Protein AF-0000000066484684 (afdb_homodimer)

Foldseek 3Di:
DPPPPPPPPPPPPPPPDDDPVRVVVVVVVVVLQVVLVVVVVQCVDPVRVVVVCVVPVVVSVVVNCSSPDDD/DPPPPPPPPPPPPPPPDDDPVRVVVVVVVVVLQVVLVVVVVQCVDPVRVVVVCVVPVVVSVVVNCSSPDDD

Solvent-accessible surface area (backbone atoms only — not comparable to full-atom values): 8465 Å² total; per-residue (Å²): 130,86,81,77,73,79,76,77,70,72,71,70,69,71,72,73,75,70,50,73,65,53,49,51,42,50,51,51,52,51,51,50,50,50,46,30,55,51,52,52,60,46,50,68,38,62,70,30,38,49,42,38,36,70,74,38,49,67,60,42,52,51,48,55,50,64,52,65,50,81,130,131,86,80,76,72,76,73,75,70,71,72,70,68,70,72,75,73,71,50,73,65,54,48,50,42,50,52,51,52,51,51,51,49,50,47,30,55,50,51,52,60,45,49,70,38,61,71,32,38,49,42,39,37,70,73,37,47,66,59,42,53,50,47,54,49,63,51,66,48,83,131

pLDDT: mean 85.4, std 19.27, range [39.69, 98.75]

Secondary structure (DSSP, 8-state):
-------------------HHHHHHHHHHHHHHHHHHHHHHHHTSHHHHHHHHHH-HHHHHHHHHHHHS--/-------------------HHHHHHHHHHHHHHHHHHHHHHHHTSHHHHHHHHHH-HHHHHHHHHHHHS--

Sequence (142 aa):
MPDVSKLNVSTRNPKPEKTPEQREINILKSRLNRIKELLLSFTKNEAVSSNMKIVNYENYEELMQLVNRTNMPDVSKLNVSTRNPKPEKTPEQREINILKSRLNRIKELLLSFTKNEAVSSNMKIVNYENYEELMQLVNRTN

Organism: Caenorhabditis elegans (NCBI:txid6239)

Structure (mmCIF, N/CA/C/O backbone):
data_AF-0000000066484684-model_v1
#
loop_
_entity.id
_entity.type
_entity.pdbx_description
1 polymer 'GTP pyrophosphokinase'
#
loop_
_atom_site.group_PDB
_atom_site.id
_atom_site.type_symbol
_atom_site.label_atom_id
_atom_site.label_alt_id
_atom_site.label_comp_id
_atom_site.label_asym_id
_atom_site.label_entity_id
_atom_site.label_seq_id
_atom_site.pdbx_PDB_ins_code
_atom_site.Cartn_x
_atom_site.Cartn_y
_atom_site.Cartn_z
_atom_site.occupancy
_atom_site.B_iso_or_equiv
_atom_site.auth_seq_id
_atom_site.auth_comp_id
_atom_site.auth_asym_id
_atom_site.auth_atom_id
_atom_site.pdbx_PDB_model_num
ATOM 1 N N . MET A 1 1 ? 40.156 37 40.312 1 39.75 1 MET A N 1
ATOM 2 C CA . MET A 1 1 ? 38.844 37.188 39.719 1 39.75 1 MET A CA 1
ATOM 3 C C . MET A 1 1 ? 38.469 35.969 38.875 1 39.75 1 MET A C 1
ATOM 5 O O . MET A 1 1 ? 39.188 35.594 37.969 1 39.75 1 MET A O 1
ATOM 9 N N . PRO A 1 2 ? 37.75 34.875 39.438 1 49.44 2 PRO A N 1
ATOM 10 C CA . PRO A 1 2 ? 37.406 33.625 38.719 1 49.44 2 PRO A CA 1
ATOM 11 C C . PRO A 1 2 ? 36.656 33.875 37.438 1 49.44 2 PRO A C 1
ATOM 13 O O . PRO A 1 2 ? 35.969 34.906 37.312 1 49.44 2 PRO A O 1
ATOM 16 N N . ASP A 1 3 ? 37.188 33.562 36.219 1 50.34 3 ASP A N 1
ATOM 17 C CA . ASP A 1 3 ? 36.594 33.594 34.875 1 50.34 3 ASP A CA 1
ATOM 18 C C . ASP A 1 3 ? 35.281 32.844 34.812 1 50.34 3 ASP A C 1
ATOM 20 O O . ASP A 1 3 ? 35.25 31.625 35.031 1 50.34 3 ASP A O 1
ATOM 24 N N . VAL A 1 4 ? 34.125 33.344 35.344 1 53.59 4 VAL A N 1
ATOM 25 C CA . VAL A 1 4 ? 32.812 32.75 35.125 1 53.59 4 VAL A CA 1
ATOM 26 C C . VAL A 1 4 ? 32.531 32.531 33.656 1 53.59 4 VAL A C 1
ATOM 28 O O . VAL A 1 4 ? 32.312 33.469 32.906 1 53.59 4 VAL A O 1
ATOM 31 N N . SER A 1 5 ? 33.281 31.688 32.969 1 51.03 5 SER A N 1
ATOM 32 C CA . SER A 1 5 ? 32.938 31.328 31.594 1 51.03 5 SER A CA 1
ATOM 33 C C . SER A 1 5 ? 31.422 31.047 31.484 1 51.03 5 SER A C 1
ATOM 35 O O . SER A 1 5 ? 30.859 30.375 32.344 1 51.03 5 SER A O 1
ATOM 37 N N . LYS A 1 6 ? 30.609 32 30.938 1 50.94 6 LYS A N 1
ATOM 38 C CA . LYS A 1 6 ? 29.219 31.906 30.453 1 50.94 6 LYS A CA 1
ATOM 39 C C . LYS A 1 6 ? 28.938 30.562 29.828 1 50.94 6 LYS A C 1
ATOM 41 O O . LYS A 1 6 ? 29.594 30.188 28.844 1 50.94 6 LYS A O 1
ATOM 46 N N . LEU A 1 7 ? 28.594 29.516 30.578 1 50.66 7 LEU A N 1
ATOM 47 C CA . LEU A 1 7 ? 28 28.312 30 1 50.66 7 LEU A CA 1
ATOM 48 C C . LEU A 1 7 ? 26.922 28.672 29 1 50.66 7 LEU A C 1
ATOM 50 O O . LEU A 1 7 ? 25.891 29.266 29.359 1 50.66 7 LEU A O 1
ATOM 54 N N . ASN A 1 8 ? 27.234 29.031 27.734 1 47.25 8 ASN A N 1
ATOM 55 C CA . ASN A 1 8 ? 26.266 29.094 26.641 1 47.25 8 ASN A CA 1
ATOM 56 C C . ASN A 1 8 ? 25.25 27.953 26.734 1 47.25 8 ASN A C 1
ATOM 58 O O . ASN A 1 8 ? 25.609 26.797 26.547 1 47.25 8 ASN A O 1
ATOM 62 N N . VAL A 1 9 ? 24.344 28 27.703 1 49.03 9 VAL A N 1
ATOM 63 C CA . VAL A 1 9 ? 23.219 27.062 27.656 1 49.03 9 VAL A CA 1
ATOM 64 C C . VAL A 1 9 ? 22.625 27.031 26.25 1 49.03 9 VAL A C 1
ATOM 66 O O . VAL A 1 9 ? 22.141 28.047 25.75 1 49.03 9 VAL A O 1
ATOM 69 N N . SER A 1 10 ? 23.234 26.344 25.328 1 49.72 10 SER A N 1
ATOM 70 C CA . SER A 1 10 ? 22.531 26 24.094 1 49.72 10 SER A CA 1
ATOM 71 C C . SER A 1 10 ? 21.047 25.719 24.375 1 49.72 10 SER A C 1
ATOM 73 O O . SER A 1 10 ? 20.703 24.781 25.078 1 49.72 10 SER A O 1
ATOM 75 N N . THR A 1 11 ? 20.312 26.75 24.594 1 51.19 11 THR A N 1
ATOM 76 C CA . THR A 1 11 ? 18.875 26.578 24.578 1 51.19 11 THR A CA 1
ATOM 77 C C . THR A 1 11 ? 18.453 25.641 23.453 1 51.19 11 THR A C 1
ATOM 79 O O . THR A 1 11 ? 18.578 25.984 22.281 1 51.19 11 THR A O 1
ATOM 82 N N . ARG A 1 12 ? 18.812 24.391 23.531 1 53.72 12 ARG A N 1
ATOM 83 C CA . ARG A 1 12 ? 18.219 23.453 22.578 1 53.72 12 ARG A CA 1
ATOM 84 C C . ARG A 1 12 ? 16.766 23.797 22.312 1 53.72 12 ARG A C 1
ATOM 86 O O . ARG A 1 12 ? 15.938 23.812 23.219 1 53.72 12 ARG A O 1
ATOM 93 N N . ASN A 1 13 ? 16.516 24.797 21.531 1 53.91 13 ASN A N 1
ATOM 94 C CA . ASN A 1 13 ? 15.148 24.984 21.062 1 53.91 13 ASN A CA 1
ATOM 95 C C . ASN A 1 13 ? 14.406 23.656 20.938 1 53.91 13 ASN A C 1
ATOM 97 O O . ASN A 1 13 ? 14.891 22.734 20.281 1 53.91 13 ASN A O 1
ATOM 101 N N . PRO A 1 14 ? 13.492 23.297 21.766 1 55.62 14 PRO A N 1
ATOM 102 C CA . PRO A 1 14 ? 12.727 22.062 21.656 1 55.62 14 PRO A CA 1
ATOM 103 C C . PRO A 1 14 ? 12.25 21.797 20.234 1 55.62 14 PRO A C 1
ATOM 105 O O . PRO A 1 14 ? 11.828 22.719 19.531 1 55.62 14 PRO A O 1
ATOM 108 N N . LYS A 1 15 ? 12.992 20.922 19.5 1 58.72 15 LYS A N 1
ATOM 109 C CA . LYS A 1 15 ? 12.422 20.562 18.203 1 58.72 15 LYS A CA 1
ATOM 110 C C . LYS A 1 15 ? 10.898 20.672 18.219 1 58.72 15 LYS A C 1
ATOM 112 O O . LYS A 1 15 ? 10.25 20.172 19.141 1 58.72 15 LYS A O 1
ATOM 117 N N . PRO A 1 16 ? 10.508 21.703 17.609 1 64.12 16 PRO A N 1
ATOM 118 C CA . PRO A 1 16 ? 9.062 21.891 17.656 1 64.12 16 PRO A CA 1
ATOM 119 C C . PRO A 1 16 ? 8.289 20.578 17.578 1 64.12 16 PRO A C 1
ATOM 121 O O . PRO A 1 16 ? 8.656 19.688 16.797 1 64.12 16 PRO A O 1
ATOM 124 N N . GLU A 1 17 ? 7.613 20.281 18.609 1 72.75 17 GLU A N 1
ATOM 125 C CA . GLU A 1 17 ? 6.73 19.125 18.688 1 72.75 17 GLU A CA 1
ATOM 126 C C . GLU A 1 17 ? 5.879 18.969 17.438 1 72.75 17 GLU A C 1
ATOM 128 O O . GLU A 1 17 ? 5.309 19.953 16.953 1 72.75 17 GLU A O 1
ATOM 133 N N . LYS A 1 18 ? 6.137 18.016 16.594 1 80.12 18 LYS A N 1
ATOM 134 C CA . LYS A 1 18 ? 5.316 17.75 15.414 1 80.12 18 LYS A CA 1
ATOM 135 C C . LYS A 1 18 ? 3.834 17.922 15.727 1 80.12 18 LYS A C 1
ATOM 137 O O . LYS A 1 18 ? 3.367 17.484 16.781 1 80.12 18 LYS A O 1
ATOM 142 N N . THR A 1 19 ? 3.283 18.703 14.914 1 88.44 19 THR A N 1
ATOM 143 C CA . THR A 1 19 ? 1.837 18.859 15.031 1 88.44 19 THR A CA 1
ATOM 144 C C . THR A 1 19 ? 1.136 17.516 14.82 1 88.44 19 THR A C 1
ATOM 146 O O . THR A 1 19 ? 1.733 16.578 14.297 1 88.44 19 THR A O 1
ATOM 149 N N . PRO A 1 20 ? -0.047 17.344 15.328 1 91 20 PRO A N 1
ATOM 150 C CA . PRO A 1 20 ? -0.816 16.125 15.086 1 91 20 PRO A CA 1
ATOM 151 C C . PRO A 1 20 ? -0.913 15.766 13.602 1 91 20 PRO A C 1
ATOM 153 O O . PRO A 1 20 ? -0.87 14.586 13.242 1 91 20 PRO A O 1
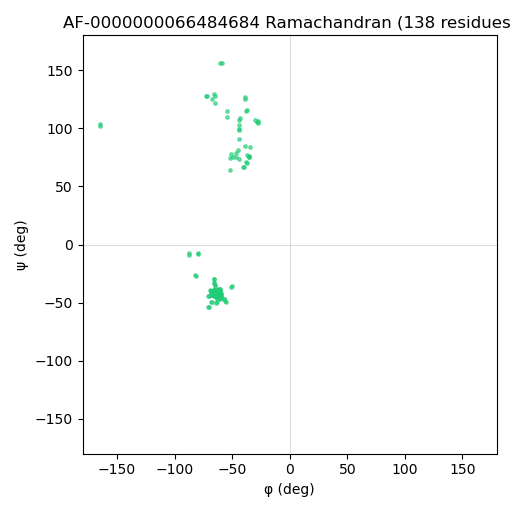ATOM 156 N N . GLU A 1 21 ? -1.011 16.797 12.805 1 92.62 21 GLU A N 1
ATOM 157 C CA . GLU A 1 21 ? -1.09 16.547 11.367 1 92.62 21 GLU A CA 1
ATOM 158 C C . GLU A 1 21 ? 0.223 15.992 10.828 1 92.62 21 GLU A C 1
ATOM 160 O O . GLU A 1 21 ? 0.221 15.094 9.984 1 92.62 21 GLU A O 1
ATOM 165 N N . GLN A 1 22 ? 1.274 16.453 11.258 1 94.12 22 GLN A N 1
ATOM 166 C CA . GLN A 1 22 ? 2.58 15.977 10.828 1 94.12 22 GLN A CA 1
ATOM 167 C C . GLN A 1 22 ? 2.803 14.531 11.266 1 94.12 22 GLN A C 1
ATOM 169 O O . GLN A 1 22 ? 3.381 13.734 10.523 1 94.12 22 GLN A O 1
ATOM 174 N N . ARG A 1 23 ? 2.359 14.258 12.445 1 95.12 23 ARG A N 1
ATOM 175 C CA . ARG A 1 23 ? 2.467 12.883 12.938 1 95.12 23 ARG A CA 1
ATOM 176 C C . ARG A 1 23 ? 1.65 11.93 12.07 1 95.12 23 ARG A C 1
ATOM 178 O O . ARG A 1 23 ? 2.111 10.836 11.734 1 95.12 23 ARG A O 1
ATOM 185 N N . GLU A 1 24 ? 0.486 12.312 11.711 1 95.44 24 GLU A N 1
ATOM 186 C CA . GLU A 1 24 ? -0.369 11.492 10.859 1 95.44 24 GLU A CA 1
ATOM 187 C C . GLU A 1 24 ? 0.276 11.258 9.492 1 95.44 24 GLU A C 1
ATOM 189 O O . GLU A 1 24 ? 0.261 10.141 8.977 1 95.44 24 GLU A O 1
ATOM 194 N N . ILE A 1 25 ? 0.844 12.281 8.953 1 95.88 25 ILE A N 1
ATOM 195 C CA . ILE A 1 25 ? 1.52 12.164 7.66 1 95.88 25 ILE A CA 1
ATOM 196 C C . ILE A 1 25 ? 2.656 11.156 7.762 1 95.88 25 ILE A C 1
ATOM 198 O O . ILE A 1 25 ? 2.814 10.297 6.887 1 95.88 25 ILE A O 1
ATOM 202 N N . ASN A 1 26 ? 3.369 11.266 8.852 1 95.62 26 ASN A N 1
ATOM 203 C CA . ASN A 1 26 ? 4.496 10.359 9.031 1 95.62 26 A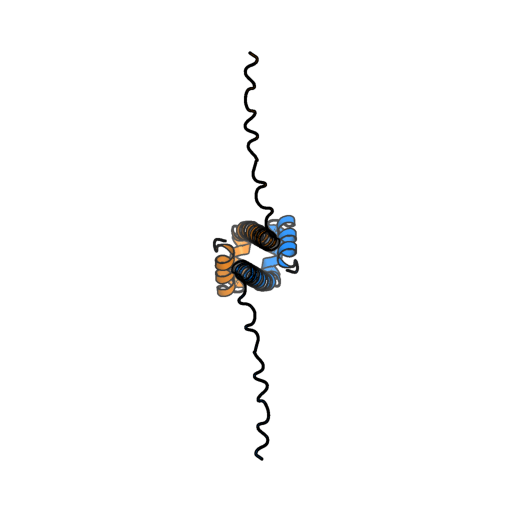SN A CA 1
ATOM 204 C C . ASN A 1 26 ? 4.031 8.906 9.148 1 95.62 26 ASN A C 1
ATOM 206 O O . ASN A 1 26 ? 4.676 8 8.609 1 95.62 26 ASN A O 1
ATOM 210 N N . ILE A 1 27 ? 2.975 8.625 9.805 1 96.19 27 ILE A N 1
ATOM 211 C CA . ILE A 1 27 ? 2.438 7.277 9.969 1 96.19 27 ILE A CA 1
ATOM 212 C C . ILE A 1 27 ? 1.98 6.742 8.609 1 96.19 27 ILE A C 1
ATOM 214 O O . ILE A 1 27 ? 2.279 5.598 8.258 1 96.19 27 ILE A O 1
ATOM 218 N N . LEU A 1 28 ? 1.323 7.562 7.887 1 96.12 28 LEU A N 1
ATOM 219 C CA . LEU A 1 28 ? 0.832 7.156 6.574 1 96.12 28 LEU A CA 1
ATOM 220 C C . LEU A 1 28 ? 1.99 6.859 5.629 1 96.12 28 LEU A C 1
ATOM 222 O O . LEU A 1 28 ? 1.962 5.867 4.898 1 96.12 28 LEU A O 1
ATOM 226 N N . LYS A 1 29 ? 2.979 7.734 5.648 1 96.56 29 LYS A N 1
ATOM 227 C CA . LYS A 1 29 ? 4.148 7.531 4.797 1 96.56 29 LYS A CA 1
ATOM 228 C C . LYS A 1 29 ? 4.895 6.258 5.188 1 96.56 29 LYS A C 1
ATOM 230 O O . LYS A 1 29 ? 5.359 5.516 4.324 1 96.56 29 LYS A O 1
ATOM 235 N N . SER A 1 30 ? 5.012 6.027 6.48 1 96.69 30 SER A N 1
ATOM 236 C CA . SER A 1 30 ? 5.668 4.812 6.957 1 96.69 30 SER A CA 1
ATOM 237 C C . SER A 1 30 ? 4.91 3.564 6.523 1 96.69 30 SER A C 1
ATOM 239 O O . SER A 1 30 ? 5.516 2.578 6.102 1 96.69 30 SER A O 1
ATOM 241 N N . ARG A 1 31 ? 3.635 3.609 6.594 1 97.31 31 ARG A N 1
ATOM 242 C CA . ARG A 1 31 ? 2.797 2.488 6.176 1 97.31 31 ARG A CA 1
ATOM 243 C C . ARG A 1 31 ? 2.928 2.234 4.676 1 97.31 31 ARG A C 1
ATOM 245 O O . ARG A 1 31 ? 3.086 1.091 4.246 1 97.31 31 ARG A O 1
ATOM 252 N N . LEU A 1 32 ? 2.906 3.291 3.938 1 97.12 32 LEU A N 1
ATOM 253 C CA . LEU A 1 32 ? 3.066 3.174 2.492 1 97.12 32 LEU A CA 1
ATOM 254 C C . LEU A 1 32 ? 4.43 2.586 2.141 1 97.12 32 LEU A C 1
ATOM 256 O O . LEU A 1 32 ? 4.535 1.749 1.242 1 97.12 32 LEU A O 1
ATOM 260 N N . ASN A 1 33 ? 5.375 3.039 2.893 1 97.44 33 ASN A N 1
ATOM 261 C CA . ASN A 1 33 ? 6.719 2.529 2.645 1 97.44 33 ASN A CA 1
ATOM 262 C C . ASN A 1 33 ? 6.82 1.039 2.957 1 97.44 33 ASN A C 1
ATOM 264 O O . ASN A 1 33 ? 7.465 0.289 2.223 1 97.44 33 ASN A O 1
ATOM 268 N N . ARG A 1 34 ? 6.207 0.643 3.977 1 97.56 34 ARG A N 1
ATOM 269 C CA . ARG A 1 34 ? 6.246 -0.767 4.352 1 97.56 34 ARG A CA 1
ATOM 270 C C . ARG A 1 34 ? 5.48 -1.622 3.348 1 97.56 34 ARG A C 1
ATOM 272 O O . ARG A 1 34 ? 5.938 -2.703 2.971 1 97.56 34 ARG A O 1
ATOM 279 N N . ILE A 1 35 ? 4.426 -1.169 2.91 1 97.88 35 ILE A N 1
ATOM 280 C CA . ILE A 1 35 ? 3.652 -1.858 1.883 1 97.88 35 ILE A CA 1
ATOM 281 C C . ILE A 1 35 ? 4.492 -2.002 0.615 1 97.88 35 ILE A C 1
ATOM 283 O O . ILE A 1 35 ? 4.523 -3.07 0.002 1 97.88 35 ILE A O 1
ATOM 287 N N . LYS A 1 36 ? 5.102 -0.903 0.278 1 97.88 36 LYS A N 1
ATOM 288 C CA . LYS A 1 36 ? 5.98 -0.926 -0.887 1 97.88 36 LYS A CA 1
ATOM 289 C C . LYS A 1 36 ? 7.043 -2.012 -0.751 1 97.88 36 LYS A C 1
ATOM 291 O O . LYS A 1 36 ? 7.246 -2.811 -1.669 1 97.88 36 LYS A O 1
ATOM 296 N N . GLU A 1 37 ? 7.711 -2.066 0.34 1 97.88 37 GLU A N 1
ATOM 297 C CA . GLU A 1 37 ? 8.789 -3.027 0.569 1 97.88 37 GLU A CA 1
ATOM 298 C C . GLU A 1 37 ? 8.273 -4.461 0.463 1 97.88 37 GLU A C 1
ATOM 300 O O . GLU A 1 37 ? 8.898 -5.301 -0.19 1 97.88 37 GLU A O 1
ATOM 305 N N . LEU A 1 38 ? 7.188 -4.719 1.033 1 98.31 38 LEU A N 1
ATOM 306 C CA . LEU A 1 38 ? 6.621 -6.062 1.026 1 98.31 38 LEU A CA 1
ATOM 307 C C . LEU A 1 38 ? 6.176 -6.457 -0.377 1 98.31 38 LEU A C 1
ATOM 309 O O . LEU A 1 38 ? 6.508 -7.543 -0.8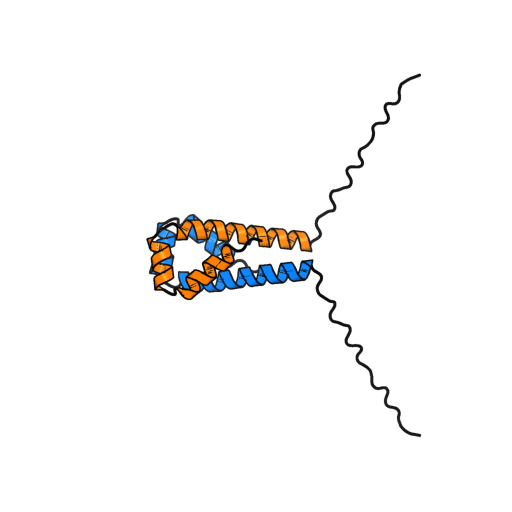57 1 98.31 38 LEU A O 1
ATOM 313 N N . LEU A 1 39 ? 5.43 -5.59 -1.016 1 98.25 39 LEU A N 1
ATOM 314 C CA . LEU A 1 39 ? 4.922 -5.883 -2.352 1 98.25 39 LEU A CA 1
ATOM 315 C C . LEU A 1 39 ? 6.07 -6.125 -3.328 1 98.25 39 LEU A C 1
ATOM 317 O O . LEU A 1 39 ? 6.008 -7.039 -4.148 1 98.25 39 LEU A O 1
ATOM 321 N N . LEU A 1 40 ? 7.074 -5.297 -3.213 1 97.69 40 LEU A N 1
ATOM 322 C CA . LEU A 1 40 ? 8.234 -5.477 -4.082 1 97.69 40 LEU A CA 1
ATOM 323 C C . LEU A 1 40 ? 8.914 -6.816 -3.814 1 97.69 40 LEU A C 1
ATOM 325 O O . LEU A 1 40 ? 9.383 -7.477 -4.746 1 97.69 40 LEU A O 1
ATOM 329 N N . SER A 1 41 ? 8.992 -7.199 -2.602 1 98.12 41 SER A N 1
ATOM 330 C CA . SER A 1 41 ? 9.57 -8.5 -2.266 1 98.12 41 SER A CA 1
ATOM 331 C C . SER A 1 41 ? 8.773 -9.633 -2.891 1 98.12 41 SER A C 1
ATOM 333 O O . SER A 1 41 ? 9.344 -10.609 -3.373 1 98.12 41 SER A O 1
ATOM 335 N N . PHE A 1 42 ? 7.477 -9.508 -2.906 1 98.62 42 PHE A N 1
ATOM 336 C CA . PHE A 1 42 ? 6.625 -10.539 -3.49 1 98.62 42 PHE A CA 1
ATOM 337 C C . PHE A 1 42 ? 6.762 -10.562 -5.008 1 98.62 42 PHE A C 1
ATOM 339 O O . PHE A 1 42 ? 6.859 -11.633 -5.613 1 98.62 42 PHE A O 1
ATOM 346 N N . THR A 1 43 ? 6.762 -9.43 -5.582 1 98.12 43 THR A N 1
ATOM 347 C CA . THR A 1 43 ? 6.664 -9.352 -7.035 1 98.12 43 THR A CA 1
ATOM 348 C C . THR A 1 43 ? 8.016 -9.633 -7.684 1 98.12 43 THR A C 1
ATOM 350 O O . THR A 1 43 ? 8.109 -9.773 -8.898 1 98.12 43 THR A O 1
ATOM 353 N N . LYS A 1 44 ? 9.086 -9.742 -6.887 1 97.88 44 LYS A N 1
ATOM 354 C CA . LYS A 1 44 ? 10.367 -10.258 -7.359 1 97.88 44 LYS A CA 1
ATOM 355 C C . LYS A 1 44 ? 10.258 -11.727 -7.746 1 97.88 44 LYS A C 1
ATOM 357 O O . LYS A 1 44 ? 11.047 -12.227 -8.547 1 97.88 44 LYS A O 1
ATOM 362 N N . ASN A 1 45 ? 9.352 -12.391 -7.059 1 97.94 45 ASN A N 1
ATOM 363 C CA . ASN A 1 45 ? 9.062 -13.773 -7.422 1 97.94 45 ASN A CA 1
ATOM 364 C C . ASN A 1 45 ? 8.266 -13.852 -8.727 1 97.94 45 ASN A C 1
ATOM 366 O O . ASN A 1 45 ? 7.18 -13.273 -8.828 1 97.94 45 ASN A O 1
ATOM 370 N N . GLU A 1 46 ? 8.727 -14.625 -9.648 1 97.19 46 GLU A N 1
ATOM 371 C CA . GLU A 1 46 ? 8.164 -14.664 -10.992 1 97.19 46 GLU A CA 1
ATOM 372 C C . GLU A 1 46 ? 6.758 -15.258 -10.984 1 97.19 46 GLU A C 1
ATOM 374 O O . GLU A 1 46 ? 5.887 -14.812 -11.734 1 97.19 46 GLU A O 1
ATOM 379 N N . ALA A 1 47 ? 6.582 -16.297 -10.195 1 97.75 47 ALA A N 1
ATOM 380 C CA . ALA A 1 47 ? 5.266 -16.906 -10.133 1 97.75 47 ALA A CA 1
ATOM 381 C C . ALA A 1 47 ? 4.211 -15.914 -9.648 1 97.75 47 ALA A C 1
ATOM 383 O O . ALA A 1 47 ? 3.117 -15.844 -10.211 1 97.75 47 ALA A O 1
ATOM 384 N N . VAL A 1 48 ? 4.559 -15.078 -8.703 1 98.56 48 VAL A N 1
ATOM 385 C CA . VAL A 1 48 ? 3.637 -14.094 -8.148 1 98.56 48 VAL A CA 1
ATOM 386 C C . VAL A 1 48 ? 3.367 -12.992 -9.172 1 98.56 48 VAL A C 1
ATOM 388 O O . VAL A 1 48 ? 2.211 -12.711 -9.5 1 98.56 48 VAL A O 1
ATOM 391 N N . SER A 1 49 ? 4.449 -12.414 -9.656 1 98.31 49 SER A N 1
ATOM 392 C CA . SER A 1 49 ? 4.285 -11.305 -10.602 1 98.31 49 SER A CA 1
ATOM 393 C C . SER A 1 49 ? 3.562 -11.758 -11.867 1 98.31 49 SER A C 1
ATOM 395 O O . SER A 1 49 ? 2.686 -11.055 -12.367 1 98.31 49 SER A O 1
ATOM 397 N N . SER A 1 50 ? 3.848 -12.992 -12.367 1 98.38 50 SER A N 1
ATOM 398 C CA . SER A 1 50 ? 3.207 -13.516 -13.57 1 98.38 50 SER A CA 1
ATOM 399 C C . SER A 1 50 ? 1.723 -13.781 -13.328 1 98.38 50 SER A C 1
ATOM 401 O O . SER A 1 50 ? 0.884 -13.414 -14.156 1 98.38 50 SER A O 1
ATOM 403 N N . ASN A 1 51 ? 1.378 -14.359 -12.219 1 98.5 51 ASN A N 1
ATOM 404 C CA . ASN A 1 51 ? -0.021 -14.633 -11.906 1 98.5 51 ASN A CA 1
ATOM 405 C C . ASN A 1 51 ? -0.823 -13.344 -11.742 1 98.5 51 ASN A C 1
ATOM 407 O O . ASN A 1 51 ? -1.97 -13.258 -12.188 1 98.5 51 ASN A O 1
ATOM 411 N N . MET A 1 52 ? -0.178 -12.344 -11.094 1 98.62 52 MET A N 1
ATOM 412 C CA . MET A 1 52 ? -0.861 -11.055 -10.953 1 98.62 52 MET A CA 1
ATOM 413 C C . MET A 1 52 ? -1.121 -10.422 -12.312 1 98.62 52 MET A C 1
ATOM 415 O O . MET A 1 52 ? -2.209 -9.898 -12.562 1 98.62 52 MET A O 1
ATOM 419 N N . LYS A 1 53 ? -0.151 -10.523 -13.172 1 98.75 53 LYS A N 1
ATOM 420 C CA . LYS A 1 53 ? -0.298 -9.961 -14.516 1 98.75 53 LYS A CA 1
ATOM 421 C C . LYS A 1 53 ? -1.36 -10.719 -15.305 1 98.75 53 LYS A C 1
ATOM 423 O O . LYS A 1 53 ? -2.129 -10.109 -16.062 1 98.75 53 LYS A O 1
ATOM 428 N N . ILE A 1 54 ? -1.379 -11.992 -15.172 1 98.44 54 ILE A N 1
ATOM 429 C CA . ILE A 1 54 ? -2.371 -12.82 -15.852 1 98.44 54 ILE A CA 1
ATOM 430 C C . ILE A 1 54 ? -3.771 -12.445 -15.367 1 98.44 54 ILE A C 1
ATOM 432 O O . ILE A 1 54 ? -4.711 -12.383 -16.156 1 98.44 54 ILE A O 1
ATOM 436 N N . VAL A 1 55 ? -3.916 -12.211 -14.062 1 98.25 55 VAL A N 1
ATOM 437 C CA . VAL A 1 55 ? -5.211 -11.859 -13.492 1 98.25 55 VAL A CA 1
ATOM 438 C C . VAL A 1 55 ? -5.688 -10.531 -14.07 1 98.25 55 VAL A C 1
ATOM 440 O O . VAL A 1 55 ? -6.828 -10.414 -14.516 1 98.25 55 VAL A O 1
ATOM 443 N N . ASN A 1 56 ? -4.906 -9.555 -14.078 1 98.5 56 ASN A N 1
ATOM 444 C CA . ASN A 1 56 ? -5.223 -8.234 -14.609 1 98.5 56 ASN A CA 1
ATOM 445 C C . ASN A 1 56 ? -3.963 -7.391 -14.805 1 98.5 56 ASN A C 1
ATOM 447 O O . ASN A 1 56 ? -3.445 -6.809 -13.844 1 98.5 56 ASN A O 1
ATOM 451 N N . TYR A 1 57 ? -3.533 -7.289 -16 1 98.69 57 TYR A N 1
ATOM 452 C CA . TYR A 1 57 ? -2.275 -6.625 -16.328 1 98.69 57 TYR A CA 1
ATOM 453 C C . TYR A 1 57 ? -2.352 -5.137 -16.016 1 98.69 57 TYR A C 1
ATOM 455 O O . TYR A 1 57 ? -1.422 -4.566 -15.43 1 98.69 57 TYR A O 1
ATOM 463 N N . GLU A 1 58 ? -3.438 -4.508 -16.297 1 98.56 58 GLU A N 1
ATOM 464 C CA . GLU A 1 58 ? -3.594 -3.074 -16.078 1 98.56 58 GLU A CA 1
ATOM 465 C C . GLU A 1 58 ? -3.586 -2.738 -14.586 1 98.56 58 GLU A C 1
ATOM 467 O O . GLU A 1 58 ? -2.932 -1.783 -14.164 1 98.56 58 GLU A O 1
ATOM 472 N N . ASN A 1 59 ? -4.293 -3.559 -13.836 1 98.62 59 ASN A N 1
ATOM 473 C CA . ASN A 1 59 ? -4.301 -3.357 -12.391 1 98.62 59 ASN A CA 1
ATOM 474 C C . ASN A 1 59 ? -2.92 -3.58 -11.789 1 98.62 59 ASN A C 1
ATOM 476 O O . ASN A 1 59 ? -2.549 -2.914 -10.82 1 98.62 59 ASN A O 1
ATOM 480 N N . TYR A 1 60 ? -2.211 -4.559 -12.391 1 98.69 60 TYR A N 1
ATOM 481 C CA . TYR A 1 60 ? -0.85 -4.805 -11.93 1 98.69 60 TYR A CA 1
ATOM 482 C C . TYR A 1 60 ? 0.034 -3.586 -12.164 1 98.69 60 TYR A C 1
ATOM 484 O O . TYR A 1 60 ? 0.742 -3.143 -11.258 1 98.69 60 TYR A O 1
ATOM 492 N N . GLU A 1 61 ? -0.033 -3.021 -13.297 1 98.5 61 GLU A N 1
ATOM 493 C CA . GLU A 1 61 ? 0.756 -1.835 -13.609 1 98.5 61 GLU A CA 1
ATOM 494 C C . GLU A 1 61 ? 0.36 -0.657 -12.727 1 98.5 61 GLU A C 1
ATOM 496 O O . GLU A 1 61 ? 1.222 0.075 -12.234 1 98.5 61 GLU A O 1
ATOM 501 N N . GLU A 1 62 ? -0.875 -0.461 -12.555 1 98.5 62 GLU A N 1
ATOM 502 C CA . GLU A 1 62 ? -1.34 0.621 -11.695 1 98.5 62 GLU A CA 1
ATOM 503 C C . GLU A 1 62 ? -0.833 0.443 -10.266 1 98.5 62 GLU A C 1
ATOM 505 O O . GLU A 1 62 ? -0.365 1.398 -9.641 1 98.5 62 GLU A O 1
ATOM 510 N N . LEU A 1 63 ? -0.952 -0.767 -9.734 1 98.44 63 LEU A N 1
ATOM 511 C CA . LEU A 1 63 ? -0.481 -1.069 -8.383 1 98.44 63 LEU A CA 1
ATOM 512 C C . LEU A 1 63 ? 1.002 -0.744 -8.242 1 98.44 63 LEU A C 1
ATOM 514 O O . LEU A 1 63 ? 1.406 -0.079 -7.285 1 98.44 63 LEU A O 1
ATOM 518 N N . MET A 1 64 ? 1.791 -1.164 -9.195 1 97.94 64 MET A N 1
ATOM 519 C CA . MET A 1 64 ? 3.232 -0.941 -9.148 1 97.94 64 MET A CA 1
ATOM 520 C C . MET A 1 64 ? 3.557 0.545 -9.25 1 97.94 64 MET A C 1
ATOM 522 O O . MET A 1 64 ? 4.504 1.024 -8.625 1 97.94 64 MET A O 1
ATOM 526 N N . GLN A 1 65 ? 2.785 1.312 -9.969 1 97.75 65 GLN A N 1
ATOM 527 C CA . GLN A 1 65 ? 2.977 2.756 -10.062 1 97.75 65 GLN A CA 1
ATOM 528 C C . GLN A 1 65 ? 2.676 3.438 -8.734 1 97.75 65 GLN A C 1
ATOM 530 O O . GLN A 1 65 ? 3.416 4.324 -8.305 1 97.75 65 GLN A O 1
ATOM 535 N N . LEU A 1 66 ? 1.633 2.992 -8.117 1 97.31 66 LEU A N 1
ATOM 536 C CA . LEU A 1 66 ? 1.205 3.594 -6.859 1 97.31 66 LEU A CA 1
ATOM 537 C C . LEU A 1 66 ? 2.242 3.359 -5.766 1 97.31 66 LEU A C 1
ATOM 539 O O . LEU A 1 66 ? 2.498 4.246 -4.949 1 97.31 66 LEU A O 1
ATOM 543 N N . VAL A 1 67 ? 2.826 2.221 -5.734 1 96.19 67 VAL A N 1
ATOM 544 C CA . VAL A 1 67 ? 3.74 1.903 -4.641 1 96.19 67 VAL A CA 1
ATOM 545 C C . VAL A 1 67 ? 5.113 2.512 -4.922 1 96.19 67 VAL A C 1
ATOM 547 O O . VAL A 1 67 ? 5.844 2.859 -3.996 1 96.19 67 VAL A O 1
ATOM 550 N N . ASN A 1 68 ? 5.422 2.689 -6.16 1 94.81 68 ASN A N 1
ATOM 551 C CA . ASN A 1 68 ? 6.742 3.199 -6.512 1 94.81 68 ASN A CA 1
ATOM 552 C C . ASN A 1 68 ? 6.773 4.723 -6.516 1 94.81 68 ASN A C 1
ATOM 554 O O . ASN A 1 68 ? 7.844 5.328 -6.59 1 94.81 68 ASN A O 1
ATOM 558 N N . ARG A 1 69 ? 5.578 5.234 -6.383 1 88.25 69 ARG A N 1
ATOM 559 C CA . ARG A 1 69 ? 5.523 6.691 -6.34 1 88.25 69 ARG A CA 1
ATOM 560 C C . ARG A 1 69 ? 6.223 7.23 -5.098 1 88.25 69 ARG A C 1
ATOM 562 O O . ARG A 1 69 ? 6.008 6.73 -3.992 1 88.25 69 ARG A O 1
ATOM 569 N N . THR A 1 70 ? 7.184 8.047 -5.348 1 72.44 70 THR A N 1
ATOM 570 C CA . THR A 1 70 ? 7.941 8.664 -4.266 1 72.44 70 THR A CA 1
ATOM 571 C C . THR A 1 70 ? 7.055 9.594 -3.443 1 72.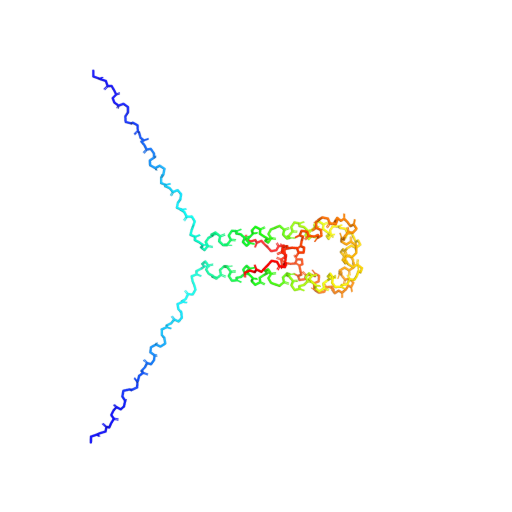44 70 THR A C 1
ATOM 573 O O . THR A 1 70 ? 6.191 10.273 -3.992 1 72.44 70 THR A O 1
ATOM 576 N N . ASN A 1 71 ? 7.078 9.359 -2.033 1 62.56 71 ASN A N 1
ATOM 577 C CA . ASN A 1 71 ? 6.367 10.258 -1.133 1 62.56 71 ASN A CA 1
ATOM 578 C C . ASN A 1 71 ? 7.113 11.578 -0.953 1 62.56 71 ASN A C 1
ATOM 580 O O . ASN A 1 71 ? 8.344 11.602 -0.955 1 62.56 71 ASN A O 1
ATOM 584 N N . MET B 1 1 ? -45.156 50.562 1.615 1 39.69 1 MET B N 1
ATOM 585 C CA . MET B 1 1 ? -43.844 50.312 2.225 1 39.69 1 MET B CA 1
ATOM 586 C C . MET B 1 1 ? -43.25 49 1.744 1 39.69 1 MET B C 1
ATOM 588 O O . MET B 1 1 ? -43.906 47.969 1.828 1 39.69 1 MET B O 1
ATOM 592 N N . PRO B 1 2 ? -42.344 48.938 0.654 1 48.78 2 PRO B N 1
ATOM 593 C CA . PRO B 1 2 ? -41.75 47.75 0.056 1 48.78 2 PRO B CA 1
ATOM 594 C C . PRO B 1 2 ? -41.031 46.875 1.078 1 48.78 2 PRO B C 1
ATOM 596 O O . PRO B 1 2 ? -40.531 47.375 2.08 1 48.78 2 PRO B O 1
ATOM 599 N N . ASP B 1 3 ? -41.562 45.656 1.421 1 51.84 3 ASP B N 1
ATOM 600 C CA . ASP B 1 3 ? -40.969 44.625 2.275 1 51.84 3 ASP B CA 1
ATOM 601 C C . ASP B 1 3 ? -39.562 44.281 1.843 1 51.84 3 ASP B C 1
ATOM 603 O O . ASP B 1 3 ? -39.344 43.812 0.716 1 51.84 3 ASP B O 1
ATOM 607 N N . VAL B 1 4 ? -38.469 45.125 2.162 1 52.25 4 VAL B N 1
ATOM 608 C CA . VAL B 1 4 ? -37.094 44.75 1.961 1 52.25 4 VAL B CA 1
ATOM 609 C C . VAL B 1 4 ? -36.844 43.375 2.557 1 52.25 4 VAL B C 1
ATOM 611 O O . VAL B 1 4 ? -36.875 43.188 3.777 1 52.25 4 VAL B O 1
ATOM 614 N N . SER B 1 5 ? -37.281 42.281 1.933 1 51.91 5 SER B N 1
ATOM 615 C CA . SER B 1 5 ? -36.844 40.938 2.277 1 51.91 5 SER B CA 1
ATOM 616 C C . SER B 1 5 ? -35.312 40.875 2.486 1 51.91 5 SER B C 1
ATOM 618 O O . SER B 1 5 ? -34.562 41.344 1.633 1 51.91 5 SER B O 1
ATOM 620 N N . LYS B 1 6 ? -34.844 41.094 3.75 1 51.88 6 LYS B N 1
ATOM 621 C CA . LYS B 1 6 ? -33.469 40.844 4.184 1 51.88 6 LYS B CA 1
ATOM 622 C C . LYS B 1 6 ? -32.938 39.562 3.537 1 51.88 6 LYS B C 1
ATOM 624 O O . LYS B 1 6 ? -33.469 38.5 3.729 1 51.88 6 LYS B O 1
ATOM 629 N N . LEU B 1 7 ? -32.406 39.625 2.305 1 50.78 7 LEU B N 1
ATOM 630 C CA . LEU B 1 7 ? -31.562 38.562 1.771 1 50.78 7 LEU B CA 1
ATOM 631 C C . LEU B 1 7 ? -30.547 38.094 2.805 1 50.78 7 LEU B C 1
ATOM 633 O O . LEU B 1 7 ? -29.641 38.844 3.162 1 50.78 7 LEU B O 1
ATOM 637 N N . ASN B 1 8 ? -30.922 37.344 3.846 1 47.81 8 ASN B N 1
ATOM 638 C CA . ASN B 1 8 ? -29.953 36.625 4.664 1 47.81 8 ASN B CA 1
ATOM 639 C C . ASN B 1 8 ? -28.797 36.062 3.818 1 47.81 8 ASN B C 1
ATOM 641 O O . ASN B 1 8 ? -29 35.156 3.035 1 47.81 8 ASN B O 1
ATOM 645 N N . VAL B 1 9 ? -27.938 36.969 3.299 1 48.97 9 VAL B N 1
ATOM 646 C CA . VAL B 1 9 ? -26.719 36.438 2.707 1 48.97 9 VAL B CA 1
ATOM 647 C C . VAL B 1 9 ? -26.078 35.406 3.641 1 48.97 9 VAL B C 1
ATOM 649 O O . VAL B 1 9 ? -25.688 35.75 4.758 1 48.97 9 VAL B O 1
ATOM 652 N N . SER B 1 10 ? -26.609 34.25 3.713 1 50.5 10 SER B N 1
ATOM 653 C CA . SER B 1 10 ? -25.828 33.156 4.305 1 50.5 10 SER B CA 1
ATOM 654 C C . SER B 1 10 ? -24.344 33.281 3.979 1 50.5 10 SER B C 1
ATOM 656 O O . SER B 1 10 ? -23.953 33.25 2.811 1 50.5 10 SER B O 1
ATOM 658 N N . THR B 1 11 ? -23.688 34.188 4.648 1 51.31 11 THR B N 1
ATOM 659 C CA . THR B 1 11 ? -22.234 34.156 4.562 1 51.31 11 THR B CA 1
ATOM 660 C C . THR B 1 11 ? -21.703 32.75 4.586 1 51.31 11 THR B C 1
ATOM 662 O O . THR B 1 11 ? -21.828 32.031 5.598 1 51.31 11 THR B O 1
ATOM 665 N N . ARG B 1 12 ? -21.984 31.969 3.533 1 53.22 12 ARG B N 1
ATOM 666 C CA . ARG B 1 12 ? -21.281 30.703 3.441 1 53.22 12 ARG B CA 1
ATOM 667 C C . ARG B 1 12 ? -19.844 30.828 3.963 1 53.22 12 ARG B C 1
ATOM 669 O O . ARG B 1 12 ? -19.062 31.625 3.449 1 53.22 12 ARG B O 1
ATOM 676 N N . ASN B 1 13 ? -19.672 30.891 5.242 1 53.66 13 ASN B N 1
ATOM 677 C CA . ASN B 1 13 ? -18.312 30.734 5.738 1 53.66 13 ASN B CA 1
ATOM 678 C C . ASN B 1 13 ? -17.469 29.875 4.805 1 53.66 13 ASN B C 1
ATOM 680 O O . ASN B 1 13 ? -17.844 28.75 4.461 1 53.66 13 ASN B O 1
ATOM 684 N N . PRO B 1 14 ? -16.562 30.375 4.031 1 55.91 14 PRO B N 1
ATOM 685 C CA . PRO B 1 14 ? -15.711 29.578 3.154 1 55.91 14 PRO B CA 1
ATOM 686 C C . PRO B 1 14 ? -15.164 28.328 3.844 1 55.91 14 PRO B C 1
ATOM 688 O O . PRO B 1 14 ? -14.773 28.391 5.016 1 55.91 14 PRO B O 1
ATOM 691 N N . LYS B 1 15 ? -15.828 27.156 3.598 1 58.41 15 LYS B N 1
ATOM 692 C CA . LYS B 1 15 ? -15.188 25.969 4.148 1 58.41 15 LYS B CA 1
ATOM 693 C C . LYS B 1 15 ? -13.68 26.172 4.262 1 58.41 15 LYS B C 1
ATOM 695 O O . LYS B 1 15 ? -13.031 26.625 3.318 1 58.41 15 LYS B O 1
ATOM 700 N N . PRO B 1 16 ? -13.305 26.344 5.461 1 63.31 16 PRO B N 1
ATOM 701 C CA . PRO B 1 16 ? -11.867 26.609 5.609 1 63.31 16 PRO B CA 1
ATOM 702 C C . PRO B 1 16 ? -11.016 25.797 4.645 1 63.31 16 PRO B C 1
ATOM 704 O O . PRO B 1 16 ? -11.289 24.609 4.418 1 63.31 16 PRO B O 1
ATOM 707 N N . GLU B 1 17 ? -10.375 26.453 3.766 1 72.38 17 GLU B N 1
ATOM 708 C CA . GLU B 1 17 ? -9.422 25.875 2.828 1 72.38 17 GLU B CA 1
ATOM 709 C C . GLU B 1 17 ? -8.508 24.875 3.521 1 72.38 17 GLU B C 1
ATOM 711 O O . GLU B 1 17 ? -8.008 25.125 4.617 1 72.38 17 GLU B O 1
ATOM 716 N N . LYS B 1 18 ? -8.672 23.609 3.256 1 79.62 18 LYS B N 1
ATOM 71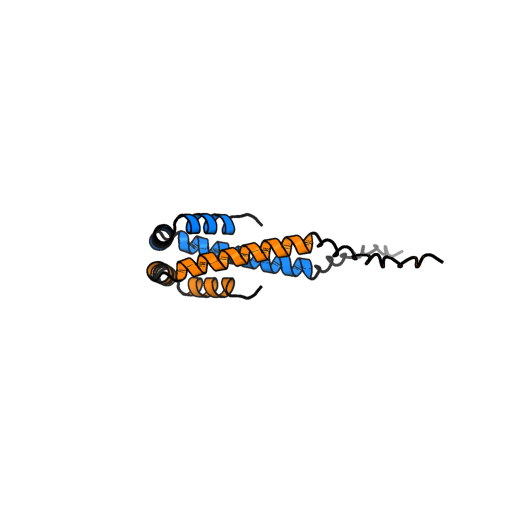7 C CA . LYS B 1 18 ? -7.777 22.594 3.801 1 79.62 18 LYS B CA 1
ATOM 718 C C . LYS B 1 18 ? -6.332 23.078 3.801 1 79.62 18 LYS B C 1
ATOM 720 O O . LYS B 1 18 ? -5.875 23.688 2.834 1 79.62 18 LYS B O 1
ATOM 725 N N . THR B 1 19 ? -5.809 23 4.953 1 87.69 19 THR B N 1
ATOM 726 C CA . THR B 1 19 ? -4.391 23.328 5.062 1 87.69 19 THR B CA 1
ATOM 727 C C . THR B 1 19 ? -3.555 22.406 4.172 1 87.69 19 THR B C 1
ATOM 729 O O . THR B 1 19 ? -4.035 21.359 3.725 1 87.69 19 THR B O 1
ATOM 732 N N . PRO B 1 20 ? -2.389 22.812 3.762 1 90.88 20 PRO B N 1
ATOM 733 C CA . PRO B 1 20 ? -1.492 21.953 2.988 1 90.88 20 PRO B CA 1
ATOM 734 C C . PRO B 1 20 ? -1.288 20.578 3.635 1 90.88 20 PRO B C 1
ATOM 736 O O . PRO B 1 20 ? -1.193 19.562 2.934 1 90.88 20 PRO B O 1
ATOM 739 N N . GLU B 1 21 ? -1.267 20.594 4.934 1 92.56 21 GLU B N 1
ATOM 740 C CA . GLU B 1 21 ? -1.091 19.328 5.637 1 92.56 21 GLU B CA 1
ATOM 741 C C . GLU B 1 21 ? -2.314 18.422 5.473 1 92.56 21 GLU B C 1
ATOM 743 O O . GLU B 1 21 ? -2.182 17.219 5.297 1 92.56 21 GLU B O 1
ATOM 748 N N . GLN B 1 22 ? -3.42 18.953 5.523 1 94 22 GLN B N 1
ATOM 749 C CA . GLN B 1 22 ? -4.648 18.188 5.355 1 94 22 GLN B CA 1
ATOM 750 C C . GLN B 1 22 ? -4.758 17.625 3.943 1 94 22 GLN B C 1
ATOM 752 O O . GLN B 1 22 ? -5.219 16.5 3.752 1 94 22 GLN B O 1
ATOM 757 N N . ARG B 1 23 ? -4.352 18.438 3.012 1 95.06 23 ARG B N 1
ATOM 758 C CA . ARG B 1 23 ? -4.352 17.969 1.632 1 95.06 23 ARG B CA 1
ATOM 759 C C . ARG B 1 23 ? -3.404 16.781 1.457 1 95.06 23 ARG B C 1
ATOM 761 O O . ARG B 1 23 ? -3.738 15.805 0.781 1 95.06 23 ARG B O 1
ATOM 768 N N . GLU B 1 24 ? -2.262 16.859 2.029 1 95.44 24 GLU B N 1
ATOM 769 C CA . GLU B 1 24 ? -1.292 15.766 1.955 1 95.44 24 GLU B CA 1
ATOM 770 C C . GLU B 1 24 ? -1.845 14.492 2.586 1 95.44 24 GLU B C 1
ATOM 772 O O . GLU B 1 24 ? -1.696 13.398 2.027 1 95.44 24 GLU B O 1
ATOM 777 N N . ILE B 1 25 ? -2.488 14.625 3.697 1 95.75 25 ILE B N 1
ATOM 778 C CA . ILE B 1 25 ? -3.088 13.477 4.375 1 95.75 25 ILE B CA 1
ATOM 779 C C . ILE B 1 25 ? -4.125 12.828 3.467 1 95.75 25 ILE B C 1
ATOM 781 O O . ILE B 1 25 ? -4.16 11.602 3.33 1 95.75 25 ILE B O 1
ATOM 785 N N . ASN B 1 26 ? -4.887 13.68 2.85 1 95.62 26 ASN B N 1
ATOM 786 C CA . ASN B 1 26 ? -5.93 13.156 1.973 1 95.62 26 ASN B CA 1
ATOM 787 C C . ASN B 1 26 ? -5.336 12.398 0.788 1 95.62 26 ASN B C 1
ATOM 789 O O . ASN B 1 26 ? -5.859 11.359 0.385 1 95.62 26 ASN B O 1
ATOM 793 N N . ILE B 1 27 ? -4.301 12.852 0.208 1 96.12 27 ILE B N 1
ATOM 794 C CA . ILE B 1 27 ? -3.643 12.195 -0.92 1 96.12 27 ILE B CA 1
ATOM 795 C C . ILE B 1 27 ? -3.072 10.852 -0.479 1 96.12 27 ILE B C 1
ATOM 797 O O . ILE B 1 27 ? -3.238 9.844 -1.169 1 96.12 27 ILE B O 1
ATOM 801 N N . LEU B 1 28 ? -2.461 10.852 0.645 1 96.12 28 LEU B N 1
ATOM 802 C CA . LEU B 1 28 ? -1.869 9.625 1.163 1 96.12 28 LEU B CA 1
ATOM 803 C C . LEU B 1 28 ? -2.945 8.586 1.466 1 96.12 28 LEU B C 1
ATOM 805 O O . LEU B 1 28 ? -2.785 7.41 1.145 1 96.12 28 LEU B O 1
ATOM 809 N N . LYS B 1 29 ? -4.008 9.039 2.088 1 96.69 29 LYS B N 1
ATOM 810 C CA . LYS B 1 29 ? -5.109 8.133 2.404 1 96.69 29 LYS B CA 1
ATOM 811 C C . LYS B 1 29 ? -5.75 7.586 1.132 1 96.69 29 LYS B C 1
ATOM 813 O O . LYS B 1 29 ? -6.098 6.406 1.066 1 96.69 29 LYS B O 1
ATOM 818 N N . SER B 1 30 ? -5.91 8.438 0.145 1 96.81 30 SER B N 1
ATOM 819 C CA . SER B 1 30 ? -6.469 8 -1.13 1 96.81 30 SER B CA 1
ATOM 820 C C . SER B 1 30 ? -5.57 6.969 -1.804 1 96.81 30 SER B C 1
ATOM 822 O O . SER B 1 30 ? -6.059 5.973 -2.338 1 96.81 30 SER B O 1
ATOM 824 N N . ARG B 1 31 ? -4.316 7.18 -1.753 1 97.38 31 ARG B N 1
ATOM 825 C CA . ARG B 1 31 ? -3.355 6.25 -2.336 1 97.38 31 ARG B CA 1
ATOM 826 C C . ARG B 1 31 ? -3.381 4.91 -1.609 1 97.38 31 ARG B C 1
ATOM 828 O O . ARG B 1 31 ? -3.408 3.854 -2.244 1 97.38 31 ARG B O 1
ATOM 835 N N . LEU B 1 32 ? -3.422 4.988 -0.33 1 97.25 32 LEU B N 1
ATOM 836 C CA . LEU B 1 32 ? -3.49 3.77 0.47 1 97.25 32 LEU B CA 1
ATOM 837 C C . LEU B 1 32 ? -4.77 2.996 0.174 1 97.25 32 LEU B C 1
ATOM 839 O O . LEU B 1 32 ? -4.75 1.767 0.082 1 97.25 32 LEU B O 1
ATOM 843 N N . ASN B 1 33 ? -5.781 3.762 0.021 1 97.56 33 ASN B N 1
ATOM 844 C CA . ASN B 1 33 ? -7.059 3.117 -0.276 1 97.56 33 ASN B CA 1
ATOM 845 C C . ASN B 1 33 ? -7.035 2.436 -1.641 1 97.56 33 ASN B C 1
ATOM 847 O O . ASN B 1 33 ? -7.566 1.333 -1.796 1 97.56 33 ASN B O 1
ATOM 851 N N . ARG B 1 34 ? -6.438 3.049 -2.559 1 97.56 34 ARG B N 1
ATOM 852 C CA . ARG B 1 34 ? -6.363 2.471 -3.896 1 97.56 34 ARG B CA 1
ATOM 853 C C . ARG B 1 34 ? -5.465 1.236 -3.912 1 97.56 34 ARG B C 1
ATOM 855 O O . ARG B 1 34 ? -5.801 0.228 -4.539 1 97.56 34 ARG B O 1
ATOM 862 N N . ILE B 1 35 ? -4.445 1.293 -3.23 1 97.94 35 ILE B N 1
ATOM 863 C CA . ILE B 1 35 ? -3.553 0.144 -3.102 1 97.94 35 ILE B CA 1
ATOM 864 C C . ILE B 1 35 ? -4.305 -1.022 -2.465 1 97.94 35 ILE B C 1
ATOM 866 O O . ILE B 1 35 ? -4.203 -2.162 -2.926 1 97.94 35 ILE B O 1
ATOM 870 N N . LYS B 1 36 ? -5.012 -0.675 -1.426 1 98 36 LYS B N 1
ATOM 871 C CA . LYS B 1 36 ? -5.82 -1.691 -0.76 1 98 36 LYS B CA 1
ATOM 872 C C . LYS B 1 36 ? -6.785 -2.355 -1.739 1 98 36 LYS B C 1
ATOM 874 O O . LYS B 1 36 ? -6.863 -3.584 -1.803 1 98 36 LYS B O 1
ATOM 879 N N . GLU B 1 37 ? -7.496 -1.615 -2.49 1 98 37 GLU B N 1
ATOM 880 C CA . GLU B 1 37 ? -8.484 -2.133 -3.434 1 98 37 GLU B CA 1
ATOM 881 C C . GLU B 1 37 ? -7.832 -3.047 -4.469 1 98 37 GLU B C 1
ATOM 883 O O . GLU B 1 37 ? -8.336 -4.137 -4.746 1 98 37 GLU B O 1
ATOM 888 N N . LEU B 1 38 ? -6.762 -2.646 -4.973 1 98.38 38 LEU B N 1
ATOM 889 C CA . LEU B 1 38 ? -6.074 -3.424 -5.996 1 98.38 38 LEU B CA 1
ATOM 890 C C . LEU B 1 38 ? -5.52 -4.719 -5.41 1 98.38 38 LEU B C 1
ATOM 892 O O . LEU B 1 38 ? -5.719 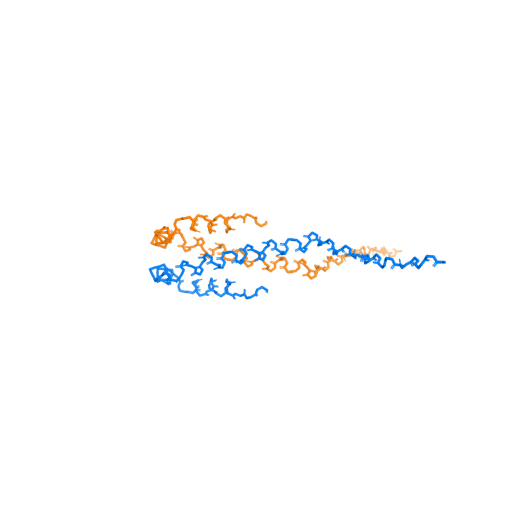-5.797 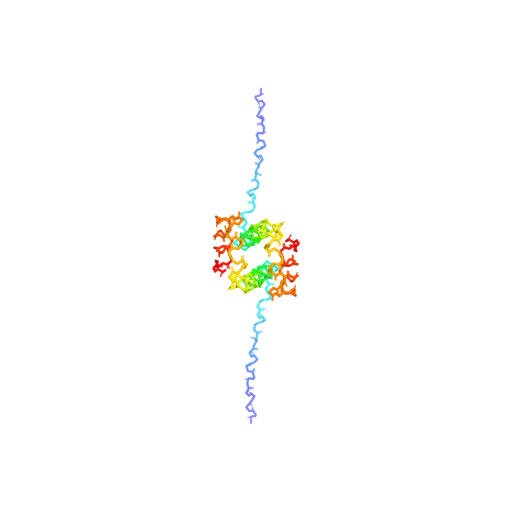-5.977 1 98.38 38 LEU B O 1
ATOM 896 N N . LEU B 1 39 ? -4.828 -4.613 -4.309 1 98.31 39 LEU B N 1
ATOM 897 C CA . LEU B 1 39 ? -4.223 -5.789 -3.686 1 98.31 39 LEU B CA 1
ATOM 898 C C . LEU B 1 39 ? -5.289 -6.812 -3.314 1 98.31 39 LEU B C 1
ATOM 900 O O . LEU B 1 39 ? -5.102 -8.016 -3.516 1 98.31 39 LEU B O 1
ATOM 904 N N . LEU B 1 40 ? -6.383 -6.312 -2.781 1 97.75 40 LEU B N 1
ATOM 905 C CA . LEU B 1 40 ? -7.469 -7.219 -2.43 1 97.75 40 LEU B CA 1
ATOM 906 C C . LEU B 1 40 ? -8.031 -7.898 -3.672 1 97.75 40 LEU B C 1
ATOM 908 O O . LEU B 1 40 ? -8.383 -9.078 -3.633 1 97.75 40 LEU B O 1
ATOM 912 N N . SER B 1 41 ? -8.141 -7.207 -4.73 1 98.12 41 SER B N 1
ATOM 913 C CA . SER B 1 41 ? -8.602 -7.797 -5.98 1 98.12 41 SER B CA 1
ATOM 914 C C . SER B 1 41 ? -7.672 -8.914 -6.449 1 98.12 41 SER B C 1
ATOM 916 O O . SER B 1 41 ? -8.125 -9.953 -6.926 1 98.12 41 SER B O 1
ATOM 918 N N . PHE B 1 42 ? -6.398 -8.711 -6.289 1 98.69 42 PHE B N 1
ATOM 919 C CA . PHE B 1 42 ? -5.426 -9.719 -6.699 1 98.69 42 PHE B CA 1
ATOM 920 C C . PHE B 1 42 ? -5.488 -10.938 -5.781 1 98.69 42 PHE B C 1
ATOM 922 O O . PHE B 1 42 ? -5.457 -12.07 -6.25 1 98.69 42 PHE B O 1
ATOM 929 N N . THR B 1 43 ? -5.566 -10.68 -4.539 1 98.19 43 THR B N 1
ATOM 930 C CA . THR B 1 43 ? -5.406 -11.758 -3.572 1 98.19 43 THR B CA 1
ATOM 931 C C . THR B 1 43 ? -6.695 -12.57 -3.449 1 98.19 43 THR B C 1
ATOM 933 O O . THR B 1 43 ? -6.711 -13.625 -2.811 1 98.19 43 THR B O 1
ATOM 936 N N . LYS B 1 44 ? -7.781 -12.125 -4.074 1 97.88 44 LYS B N 1
ATOM 937 C CA . LYS B 1 44 ? -8.977 -12.945 -4.242 1 97.88 44 LYS B CA 1
ATOM 938 C C . LYS B 1 44 ? -8.703 -14.141 -5.152 1 97.88 44 LYS B C 1
ATOM 940 O O . LYS B 1 44 ? -9.414 -15.148 -5.09 1 97.88 44 LYS B O 1
ATOM 945 N N . ASN B 1 45 ? -7.77 -13.93 -6.066 1 97.94 45 ASN B N 1
ATOM 946 C CA . ASN B 1 45 ? -7.32 -15.039 -6.906 1 97.94 45 ASN B CA 1
ATOM 947 C C . ASN B 1 45 ? -6.469 -16.031 -6.117 1 97.94 45 ASN B C 1
ATOM 949 O O . ASN B 1 45 ? -5.441 -15.656 -5.547 1 97.94 45 ASN B O 1
ATOM 953 N N . GLU B 1 46 ? -6.812 -17.266 -6.172 1 97.19 46 GLU B N 1
ATOM 954 C CA . GLU B 1 46 ? -6.191 -18.281 -5.336 1 97.19 46 GLU B CA 1
ATOM 955 C C . GLU B 1 46 ? -4.734 -18.516 -5.727 1 97.19 46 GLU B C 1
ATOM 957 O O . GLU B 1 46 ? -3.881 -18.734 -4.867 1 97.19 46 GLU B O 1
ATOM 962 N N . ALA B 1 47 ? -4.484 -18.516 -7 1 97.75 47 ALA B N 1
ATOM 963 C CA . ALA B 1 47 ? -3.113 -18.719 -7.453 1 97.75 47 ALA B CA 1
ATOM 964 C C . ALA B 1 47 ? -2.191 -17.625 -6.93 1 97.75 47 ALA B C 1
ATOM 966 O O . ALA B 1 47 ? -1.084 -17.906 -6.465 1 97.75 47 ALA B O 1
ATOM 967 N N . VAL B 1 48 ? -2.68 -16.391 -6.906 1 98.62 48 VAL B N 1
ATOM 968 C CA . VAL B 1 48 ? -1.884 -15.258 -6.445 1 98.62 48 VAL B CA 1
ATOM 969 C C . VAL B 1 48 ? -1.677 -15.359 -4.934 1 98.62 48 VAL B C 1
ATOM 971 O O . VAL B 1 48 ? -0.541 -15.32 -4.453 1 98.62 48 VAL B O 1
ATOM 974 N N . SER B 1 49 ? -2.785 -15.484 -4.223 1 98.38 49 SER B N 1
ATOM 975 C CA . SER B 1 49 ? -2.684 -15.531 -2.768 1 98.38 49 SER B CA 1
ATOM 976 C C . SER B 1 49 ? -1.858 -16.719 -2.305 1 98.38 49 SER B C 1
ATOM 978 O O . SER B 1 49 ? -1.03 -16.594 -1.4 1 98.38 49 SER B O 1
ATOM 980 N N . SER B 1 50 ? -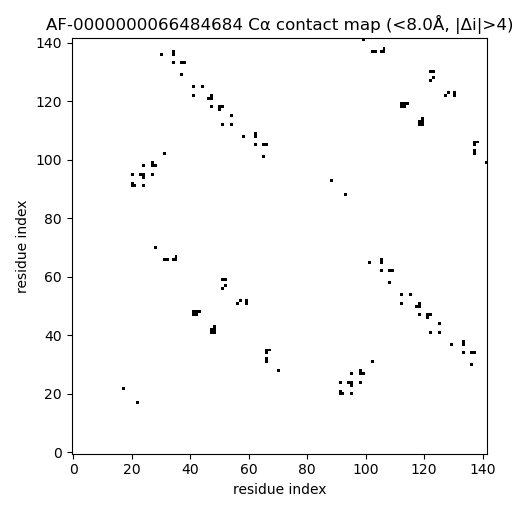1.984 -17.891 -2.967 1 98.38 50 SER B N 1
ATOM 981 C CA . SER B 1 50 ? -1.236 -19.094 -2.605 1 98.38 50 SER B CA 1
ATOM 982 C C . SER B 1 50 ? 0.252 -18.922 -2.889 1 98.38 50 SER B C 1
ATOM 984 O O . SER B 1 50 ? 1.092 -19.266 -2.055 1 98.38 50 SER B O 1
ATOM 986 N N . ASN B 1 51 ? 0.586 -18.375 -4.012 1 98.5 51 ASN B N 1
ATOM 987 C CA . ASN B 1 51 ? 1.987 -18.156 -4.359 1 98.5 51 ASN B CA 1
ATOM 988 C C . ASN B 1 51 ? 2.654 -17.172 -3.406 1 98.5 51 ASN B C 1
ATOM 990 O O . ASN B 1 51 ? 3.807 -17.359 -3.014 1 98.5 51 ASN B O 1
ATOM 994 N N . MET B 1 52 ? 1.882 -16.094 -3.066 1 98.62 52 MET B N 1
ATOM 995 C CA . MET B 1 52 ? 2.432 -15.133 -2.117 1 98.62 52 MET B CA 1
ATOM 996 C C . MET B 1 52 ? 2.691 -15.789 -0.765 1 98.62 52 MET B C 1
ATOM 998 O O . MET B 1 52 ? 3.736 -15.562 -0.151 1 98.62 52 MET B O 1
ATOM 1002 N N . LYS B 1 53 ? 1.793 -16.625 -0.355 1 98.75 53 LYS B N 1
ATOM 1003 C CA . LYS B 1 53 ? 1.946 -17.328 0.918 1 98.75 53 LYS B CA 1
ATOM 1004 C C . LYS B 1 53 ? 3.115 -18.297 0.869 1 98.75 53 LYS B C 1
ATOM 1006 O O . LYS B 1 53 ? 3.85 -18.453 1.848 1 98.75 53 LYS B O 1
ATOM 1011 N N . ILE B 1 54 ? 3.242 -18.984 -0.224 1 98.5 54 ILE B N 1
ATOM 1012 C CA . ILE B 1 54 ? 4.344 -19.922 -0.412 1 98.5 54 ILE B CA 1
ATOM 1013 C C . ILE B 1 54 ? 5.676 -19.172 -0.346 1 98.5 54 ILE B C 1
ATOM 1015 O O . ILE B 1 54 ? 6.641 -19.672 0.237 1 98.5 54 ILE B O 1
ATOM 1019 N N . VAL B 1 55 ? 5.73 -18 -0.945 1 98.31 55 VAL B N 1
ATOM 1020 C CA . VAL B 1 55 ? 6.957 -17.203 -0.953 1 98.31 55 VAL B CA 1
ATOM 1021 C C . VAL B 1 55 ? 7.32 -16.797 0.474 1 98.31 55 VAL B C 1
ATOM 1023 O O . VAL B 1 55 ? 8.461 -16.984 0.906 1 98.31 55 VAL B O 1
ATOM 1026 N N . ASN B 1 56 ? 6.461 -16.281 1.203 1 98.56 56 ASN B N 1
ATOM 1027 C CA . ASN B 1 56 ? 6.66 -15.875 2.588 1 98.56 56 ASN B CA 1
ATOM 1028 C C . ASN B 1 56 ? 5.332 -15.633 3.301 1 98.56 56 ASN B C 1
ATOM 1030 O O . ASN B 1 56 ? 4.723 -14.57 3.137 1 98.56 56 ASN B O 1
ATOM 1034 N N . TYR B 1 57 ? 4.953 -16.531 4.105 1 98.69 57 TYR B N 1
ATOM 1035 C CA . TYR B 1 57 ? 3.648 -16.484 4.762 1 98.69 57 TYR B CA 1
ATOM 1036 C C . TYR B 1 57 ? 3.564 -15.32 5.738 1 98.69 57 TYR B C 1
ATOM 1038 O O . TYR B 1 57 ? 2.557 -14.609 5.777 1 98.69 57 TYR B O 1
ATOM 1046 N N . GLU B 1 58 ? 4.598 -15.055 6.461 1 98.56 58 GLU B N 1
ATOM 1047 C CA . GLU B 1 58 ? 4.605 -13.984 7.453 1 98.56 58 GLU B CA 1
ATOM 1048 C C . GLU B 1 58 ? 4.488 -12.617 6.789 1 98.56 58 GLU B C 1
ATOM 1050 O O . GLU B 1 58 ? 3.723 -11.766 7.246 1 98.56 58 GLU B O 1
ATOM 1055 N N . ASN B 1 59 ? 5.246 -12.461 5.707 1 98.62 59 ASN B N 1
ATOM 1056 C CA . ASN B 1 59 ? 5.164 -11.211 4.969 1 98.62 59 ASN B CA 1
ATOM 1057 C C . ASN B 1 59 ? 3.783 -11.008 4.352 1 98.62 59 ASN B C 1
ATOM 1059 O O . ASN B 1 59 ? 3.301 -9.883 4.25 1 98.62 59 ASN B O 1
ATOM 1063 N N . TYR B 1 60 ? 3.217 -12.156 3.947 1 98.75 60 TYR B N 1
ATOM 1064 C CA . TYR B 1 60 ? 1.865 -12.086 3.404 1 98.75 60 TYR B CA 1
ATOM 1065 C C . TYR B 1 60 ? 0.878 -11.602 4.461 1 98.75 60 TYR B C 1
ATOM 1067 O O . TYR B 1 60 ? 0.088 -10.688 4.211 1 98.75 60 TYR B O 1
ATOM 1075 N N . GLU B 1 61 ? 0.948 -12.148 5.609 1 98.56 61 GLU B N 1
ATOM 1076 C CA . GLU B 1 61 ? 0.063 -11.742 6.699 1 98.56 61 GLU B CA 1
ATOM 1077 C C . GLU B 1 61 ? 0.295 -10.289 7.086 1 98.56 61 GLU B C 1
ATOM 1079 O O . GLU B 1 61 ? -0.659 -9.539 7.312 1 98.56 61 GLU B O 1
ATOM 1084 N N . GLU B 1 62 ? 1.482 -9.898 7.18 1 98.44 62 GLU B N 1
ATOM 1085 C CA . GLU B 1 62 ? 1.794 -8.508 7.508 1 98.44 62 GLU B CA 1
ATOM 1086 C C . GLU B 1 62 ? 1.234 -7.555 6.453 1 98.44 62 GLU B C 1
ATOM 1088 O O . GLU B 1 62 ? 0.641 -6.527 6.793 1 98.44 62 GLU B O 1
ATOM 1093 N N . LEU B 1 63 ? 1.444 -7.871 5.191 1 98.5 63 LEU B N 1
ATOM 1094 C CA . LEU B 1 63 ? 0.935 -7.055 4.094 1 98.5 63 LEU B CA 1
ATOM 1095 C C . LEU B 1 63 ? -0.579 -6.895 4.195 1 98.5 63 LEU B C 1
ATOM 1097 O O . LEU B 1 63 ? -1.098 -5.781 4.098 1 98.5 63 LEU B O 1
ATOM 1101 N N . MET B 1 64 ? -1.264 -7.98 4.422 1 98 64 MET B N 1
ATOM 1102 C CA . MET B 1 64 ? -2.721 -7.957 4.504 1 98 64 MET B CA 1
ATOM 1103 C C . MET B 1 64 ? -3.184 -7.156 5.715 1 98 64 MET B C 1
ATOM 1105 O O . MET B 1 64 ? -4.203 -6.465 5.66 1 98 64 MET B O 1
ATOM 1109 N N . GLN B 1 65 ? -2.457 -7.164 6.785 1 97.75 65 GLN B N 1
ATOM 1110 C CA . GLN B 1 65 ? -2.785 -6.367 7.965 1 97.75 65 GLN B CA 1
ATOM 1111 C C . GLN B 1 65 ? -2.621 -4.879 7.688 1 97.75 65 GLN B C 1
ATOM 1113 O O . GLN B 1 65 ? -3.461 -4.07 8.086 1 97.75 65 GLN B O 1
ATOM 1118 N N . LEU B 1 66 ? -1.57 -4.562 7.008 1 97.31 66 LEU B N 1
ATOM 1119 C CA . LEU B 1 66 ? -1.267 -3.168 6.711 1 97.31 66 LEU B CA 1
ATOM 1120 C C . LEU B 1 66 ? -2.334 -2.557 5.812 1 97.31 66 LEU B C 1
ATOM 1122 O O . LEU B 1 66 ? -2.711 -1.396 5.984 1 97.31 66 LEU B O 1
ATOM 1126 N N . VAL B 1 67 ? -2.807 -3.287 4.879 1 96.19 67 VAL B N 1
ATOM 1127 C CA . VAL B 1 67 ? -3.742 -2.717 3.916 1 96.19 67 VAL B CA 1
ATOM 1128 C C . VAL B 1 67 ? -5.152 -2.713 4.504 1 96.19 67 VAL B C 1
ATOM 1130 O O . VAL B 1 67 ? -5.969 -1.854 4.168 1 96.19 67 VAL B O 1
ATOM 1133 N N . ASN B 1 68 ? -5.406 -3.605 5.402 1 94.88 68 ASN B N 1
ATOM 1134 C CA . ASN B 1 68 ? -6.75 -3.703 5.965 1 94.88 68 ASN B CA 1
ATOM 1135 C C . ASN B 1 68 ? -6.93 -2.77 7.156 1 94.88 68 ASN B C 1
ATOM 1137 O O . ASN B 1 68 ? -8.047 -2.584 7.645 1 94.88 68 ASN B O 1
ATOM 1141 N N . ARG B 1 69 ? -5.82 -2.209 7.504 1 88.12 69 ARG B N 1
ATOM 1142 C CA . ARG B 1 69 ? -5.914 -1.259 8.609 1 88.12 69 ARG B CA 1
ATOM 1143 C C . ARG B 1 69 ? -6.715 -0.027 8.203 1 88.12 69 ARG B C 1
ATOM 1145 O O . ARG B 1 69 ? -6.52 0.521 7.117 1 88.12 69 ARG B O 1
ATOM 1152 N N . THR B 1 70 ? -7.699 0.226 8.977 1 72.62 70 THR B N 1
ATOM 1153 C CA . THR B 1 70 ? -8.562 1.375 8.727 1 72.62 70 THR B CA 1
ATOM 1154 C C . THR B 1 70 ? -7.789 2.68 8.898 1 72.62 70 THR B C 1
ATOM 1156 O O . THR B 1 70 ? -6.938 2.793 9.781 1 72.62 70 THR B O 1
ATOM 1159 N N . ASN B 1 71 ? -7.91 3.604 7.805 1 63.91 71 ASN B N 1
ATOM 1160 C CA . ASN B 1 71 ? -7.309 4.93 7.879 1 63.91 71 ASN B CA 1
ATOM 1161 C C . ASN B 1 71 ? -8.156 5.883 8.719 1 63.91 71 ASN B C 1
ATOM 1163 O O . ASN B 1 71 ? -9.391 5.801 8.703 1 63.91 71 ASN B O 1
#

Radius of gyration: 25.45 Å; Cα contacts (8 Å, |Δi|>4): 73; chains: 2; bounding box: 83×70×56 Å